Protein AF-A0A7V1E649-F1 (afdb_monomer)

Solvent-accessible surface area (backbone atoms only — not comparable to full-atom values): 3801 Å² total; per-residue (Å²): 132,86,82,80,75,88,83,86,86,86,84,88,67,82,94,58,49,66,63,50,51,72,59,77,38,26,91,79,33,65,71,58,44,50,50,50,75,76,54,85,80,77,93,78,89,76,62,89,78,81,71,135

Sequence (52 aa):
MAQMSKRVMVIGLDCAGPQLVFDQFRDQLPNISRVISSGTYGPLLSTDPPIT

Radius of gyration: 14.72 Å; Cα contacts (8 Å, |Δi|>4): 12; chains: 1; bounding box: 27×29×43 Å

Secondary structure (DSSP, 8-state):
---PPPP------TT--HHIIIIISGGG-HHHHHHHHHS--------SS---

Structure (mmCIF, N/CA/C/O backbone):
data_AF-A0A7V1E649-F1
#
_entry.id   AF-A0A7V1E649-F1
#
loop_
_atom_site.group_PDB
_atom_site.id
_atom_site.type_symbol
_atom_site.label_atom_id
_atom_site.label_alt_id
_atom_site.label_comp_id
_atom_site.label_asym_id
_atom_site.label_entity_id
_atom_site.label_seq_id
_atom_site.pdbx_PDB_ins_code
_atom_site.Cartn_x
_atom_site.Cartn_y
_atom_site.Cartn_z
_atom_site.occupancy
_atom_site.B_iso_or_equiv
_atom_site.auth_seq_id
_atom_site.auth_comp_id
_atom_site.auth_asym_id
_atom_site.auth_atom_id
_atom_site.pdbx_PDB_model_num
ATOM 1 N N . MET A 1 1 ? -18.693 20.650 28.878 1.00 59.50 1 MET A N 1
ATOM 2 C CA . MET A 1 1 ? -17.656 19.839 28.201 1.00 59.50 1 MET A CA 1
ATOM 3 C C . MET A 1 1 ? -17.575 20.314 26.760 1.00 59.50 1 MET A C 1
ATOM 5 O O . MET A 1 1 ? -18.624 20.435 26.144 1.00 59.50 1 MET A O 1
ATOM 9 N N . ALA A 1 2 ? -16.396 20.682 26.254 1.00 69.81 2 ALA A N 1
ATOM 10 C CA . ALA A 1 2 ? -16.265 21.158 24.876 1.00 69.81 2 ALA A CA 1
ATOM 11 C C . ALA A 1 2 ? -16.483 19.994 23.893 1.00 69.81 2 ALA A C 1
ATOM 13 O O . ALA A 1 2 ? -15.875 18.935 24.049 1.00 69.81 2 ALA A O 1
ATOM 14 N N . GLN A 1 3 ? -17.347 20.180 22.895 1.00 75.19 3 GLN A N 1
ATOM 15 C CA . GLN A 1 3 ? -17.549 19.209 21.822 1.00 75.19 3 GLN A CA 1
ATOM 16 C C . GLN A 1 3 ? -16.276 19.154 20.965 1.00 75.19 3 GLN A C 1
ATOM 18 O O . GLN A 1 3 ? -15.935 20.135 20.305 1.00 75.19 3 GLN A O 1
ATOM 23 N N . MET A 1 4 ? -15.561 18.027 20.962 1.00 79.06 4 MET A N 1
ATOM 24 C CA . MET A 1 4 ? -14.423 17.852 20.057 1.00 79.06 4 MET A CA 1
ATOM 25 C C . MET A 1 4 ? -14.929 17.591 18.638 1.00 79.06 4 MET A C 1
ATOM 27 O O . MET A 1 4 ? -15.602 16.591 18.381 1.00 79.06 4 MET A O 1
ATOM 31 N N . SER A 1 5 ? -14.604 18.492 17.710 1.00 87.06 5 SER A N 1
ATOM 32 C CA . SER A 1 5 ? -14.831 18.270 16.285 1.00 87.06 5 SER A CA 1
ATOM 33 C C . SER A 1 5 ? -13.954 17.120 15.783 1.00 87.06 5 SER A C 1
ATOM 35 O O . SER A 1 5 ? -12.820 16.927 16.234 1.00 87.06 5 SER A O 1
ATOM 37 N N . LYS A 1 6 ? -14.477 16.333 14.835 1.00 92.31 6 LYS A N 1
ATOM 38 C CA . LYS A 1 6 ? -13.675 15.319 14.144 1.00 92.31 6 LYS A CA 1
ATOM 39 C C . LYS A 1 6 ? -12.550 16.018 13.385 1.00 92.31 6 LYS A C 1
ATOM 41 O O . LYS A 1 6 ? -12.803 16.906 12.576 1.00 92.31 6 LYS A O 1
ATOM 46 N N . ARG A 1 7 ? -11.314 15.599 13.648 1.00 93.81 7 ARG A N 1
ATOM 47 C CA . ARG A 1 7 ? -10.126 16.043 12.916 1.00 93.81 7 ARG A CA 1
ATOM 48 C C . ARG A 1 7 ? -9.831 15.050 11.798 1.00 93.81 7 ARG A C 1
ATOM 50 O O . ARG A 1 7 ? -9.986 13.846 11.991 1.00 93.81 7 ARG A O 1
ATOM 57 N N . VAL A 1 8 ? -9.403 15.565 10.652 1.00 95.44 8 VAL A N 1
ATOM 58 C CA . VAL A 1 8 ? -8.974 14.777 9.492 1.00 95.44 8 VAL A CA 1
ATOM 59 C C . VAL A 1 8 ? -7.484 15.023 9.275 1.00 95.44 8 VAL A C 1
ATOM 61 O O . VAL A 1 8 ? -7.017 16.147 9.448 1.00 95.44 8 VAL A O 1
ATOM 64 N N . MET A 1 9 ? -6.749 13.971 8.917 1.00 95.12 9 MET A N 1
ATOM 65 C CA . MET A 1 9 ? -5.327 14.024 8.583 1.00 95.12 9 MET A CA 1
ATOM 66 C C . MET A 1 9 ? -5.118 13.427 7.194 1.00 95.12 9 MET A C 1
ATOM 68 O O . MET A 1 9 ? -5.678 12.375 6.890 1.00 95.12 9 MET A O 1
ATOM 72 N N . VAL A 1 10 ? -4.304 14.091 6.376 1.00 95.38 10 VAL A N 1
ATOM 73 C CA . VAL A 1 10 ? -3.877 13.618 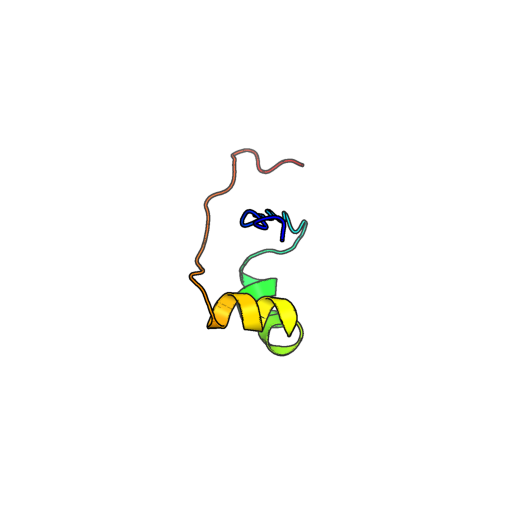5.054 1.00 95.38 10 VAL A CA 1
ATOM 74 C C . VAL A 1 10 ? -2.363 13.442 5.105 1.00 95.38 10 VAL A C 1
ATOM 76 O O . VAL A 1 10 ? -1.665 14.330 5.589 1.00 95.38 10 VAL A O 1
ATOM 79 N N . ILE A 1 11 ? -1.866 12.292 4.651 1.00 93.31 11 ILE A N 1
ATOM 80 C CA . ILE A 1 11 ? -0.439 11.949 4.667 1.00 93.31 11 ILE A CA 1
ATOM 81 C C . ILE A 1 11 ? -0.017 11.609 3.239 1.00 93.31 11 ILE A C 1
ATOM 83 O O . ILE A 1 11 ? -0.591 10.704 2.637 1.00 93.31 11 ILE A O 1
ATOM 87 N N . GLY A 1 12 ? 0.991 12.309 2.722 1.00 91.62 12 GLY A N 1
ATOM 88 C CA . GLY A 1 12 ? 1.745 11.880 1.546 1.00 91.62 12 GLY A CA 1
ATOM 89 C C . GLY A 1 12 ? 2.966 11.086 1.997 1.00 91.62 12 GLY A C 1
ATOM 90 O O . GLY A 1 12 ? 3.714 11.553 2.854 1.00 91.62 12 GLY A O 1
ATOM 91 N N . LEU A 1 13 ? 3.144 9.881 1.463 1.00 92.00 13 LEU A N 1
ATOM 92 C CA . LEU A 1 13 ? 4.329 9.064 1.704 1.00 92.00 13 LEU A CA 1
ATOM 93 C C . LEU A 1 13 ? 5.181 9.088 0.437 1.00 92.00 13 LEU A C 1
ATOM 95 O O . LEU A 1 13 ? 4.792 8.511 -0.577 1.00 92.00 13 LEU A O 1
ATOM 99 N N . ASP A 1 14 ? 6.318 9.775 0.490 1.00 92.50 14 ASP A N 1
ATOM 100 C CA . ASP A 1 14 ? 7.260 9.797 -0.627 1.00 92.50 14 ASP A CA 1
ATOM 101 C C . ASP A 1 14 ? 7.974 8.442 -0.760 1.00 92.50 14 ASP A C 1
ATOM 103 O O . ASP A 1 14 ? 8.154 7.721 0.228 1.00 92.50 14 ASP A O 1
ATOM 107 N N . CYS A 1 15 ? 8.339 8.070 -1.988 1.00 90.31 15 CYS A N 1
ATOM 108 C CA . CYS A 1 15 ? 8.954 6.783 -2.334 1.00 90.31 15 CYS A CA 1
ATOM 109 C C . CYS A 1 15 ? 8.151 5.534 -1.898 1.00 90.31 15 CYS A C 1
ATOM 111 O O . CYS A 1 15 ? 8.683 4.424 -1.881 1.00 90.31 15 CYS A O 1
ATOM 113 N N . ALA A 1 16 ? 6.863 5.679 -1.575 1.00 93.00 16 ALA A N 1
ATOM 114 C CA . ALA A 1 16 ? 6.001 4.604 -1.086 1.00 93.00 16 ALA A CA 1
ATOM 115 C C . ALA A 1 16 ? 5.094 4.055 -2.200 1.00 93.00 16 ALA A C 1
ATOM 117 O O . ALA A 1 16 ? 3.866 4.093 -2.110 1.00 93.00 16 ALA A O 1
ATOM 118 N N . GLY A 1 17 ? 5.710 3.566 -3.281 1.00 93.56 17 GLY A N 1
ATOM 119 C CA . GLY A 1 17 ? 4.986 3.027 -4.433 1.00 93.56 17 GLY A CA 1
ATOM 120 C C . GLY A 1 17 ? 4.026 1.879 -4.059 1.00 93.56 17 GLY A C 1
ATOM 121 O O . GLY A 1 17 ? 4.314 1.130 -3.119 1.00 93.56 17 GLY A O 1
ATOM 122 N N . PRO A 1 18 ? 2.912 1.683 -4.797 1.00 93.25 18 PRO A N 1
ATOM 123 C CA . PRO A 1 18 ? 1.892 0.688 -4.458 1.00 93.25 18 PRO A CA 1
ATOM 124 C C . PRO A 1 18 ? 2.433 -0.731 -4.245 1.00 93.25 18 PRO A C 1
ATOM 126 O O . PRO A 1 18 ? 2.061 -1.355 -3.257 1.00 93.25 18 PRO A O 1
ATOM 129 N N . GLN A 1 19 ? 3.349 -1.224 -5.093 1.00 94.62 19 GLN A N 1
ATOM 130 C CA . GLN A 1 19 ? 3.917 -2.573 -4.924 1.00 94.62 19 GLN A CA 1
ATOM 131 C C . GLN A 1 19 ? 4.732 -2.715 -3.630 1.00 94.62 19 GLN A C 1
ATOM 133 O O . GLN A 1 19 ? 4.726 -3.767 -2.993 1.00 94.62 19 GLN A O 1
ATOM 138 N N . LEU A 1 20 ? 5.428 -1.654 -3.209 1.00 95.38 20 LEU A N 1
ATOM 139 C CA . LEU A 1 20 ? 6.210 -1.679 -1.972 1.00 95.38 20 LEU A CA 1
ATOM 140 C C . LEU A 1 20 ? 5.280 -1.752 -0.758 1.00 95.38 20 LEU A C 1
ATOM 142 O O . LEU A 1 20 ? 5.494 -2.561 0.141 1.00 95.38 20 LEU A O 1
ATOM 146 N N . VAL A 1 21 ? 4.237 -0.920 -0.739 1.00 95.31 21 VAL A N 1
ATOM 147 C CA . VAL A 1 21 ? 3.358 -0.759 0.428 1.00 95.31 21 VAL A CA 1
ATOM 148 C C . VAL A 1 21 ? 2.315 -1.871 0.531 1.00 95.31 21 VAL A C 1
ATOM 150 O O . VAL A 1 21 ? 2.060 -2.370 1.628 1.00 95.31 21 VAL A O 1
ATOM 153 N N . PHE A 1 22 ? 1.686 -2.240 -0.584 1.00 93.06 22 PHE A N 1
ATOM 154 C CA . PHE A 1 22 ? 0.551 -3.164 -0.592 1.00 93.06 22 PHE A CA 1
ATOM 155 C C . PHE A 1 22 ? 0.958 -4.629 -0.731 1.00 93.06 22 PHE A C 1
ATOM 157 O O . PHE A 1 22 ? 0.189 -5.484 -0.289 1.00 93.06 22 PHE A O 1
ATOM 164 N N . ASP A 1 23 ? 2.156 -4.900 -1.258 1.00 93.56 23 ASP A N 1
ATOM 165 C CA . ASP A 1 23 ? 2.630 -6.264 -1.495 1.00 93.56 23 ASP A CA 1
ATOM 166 C C . ASP A 1 23 ? 3.882 -6.568 -0.658 1.00 93.56 23 ASP A C 1
ATOM 168 O O . ASP A 1 23 ? 3.806 -7.313 0.317 1.00 93.56 23 ASP A O 1
ATOM 172 N N . GLN A 1 24 ? 5.031 -5.963 -0.981 1.00 96.94 24 GLN A N 1
ATOM 173 C CA . GLN A 1 24 ? 6.331 -6.381 -0.434 1.00 96.94 24 GLN A CA 1
ATOM 174 C C . GLN A 1 24 ? 6.477 -6.157 1.079 1.00 96.94 24 GLN A C 1
ATOM 176 O O . GLN A 1 24 ? 6.984 -7.028 1.788 1.00 96.94 24 GLN A O 1
ATOM 181 N N . PHE A 1 25 ? 6.074 -4.986 1.577 1.00 96.69 25 PHE A N 1
ATOM 182 C CA . PHE A 1 25 ? 6.279 -4.593 2.975 1.00 96.69 25 PHE A CA 1
ATOM 183 C C . PHE A 1 25 ? 5.005 -4.613 3.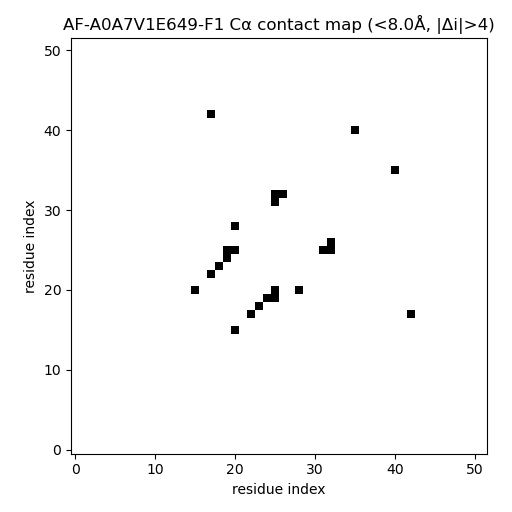815 1.00 96.69 25 PHE A C 1
ATOM 185 O O . PHE A 1 25 ? 5.054 -4.237 4.984 1.00 96.69 25 PHE A O 1
ATOM 192 N N . ARG A 1 26 ? 3.869 -5.066 3.273 1.00 94.31 26 ARG A N 1
ATOM 193 C CA . ARG A 1 26 ? 2.571 -5.021 3.963 1.00 94.31 26 ARG A CA 1
ATOM 194 C C . ARG A 1 26 ? 2.639 -5.586 5.385 1.00 94.31 26 ARG A C 1
ATOM 196 O O . ARG A 1 26 ? 2.277 -4.903 6.345 1.00 94.31 26 ARG A O 1
ATOM 203 N N . ASP A 1 27 ? 3.196 -6.782 5.537 1.00 96.25 27 ASP A N 1
ATOM 204 C CA . ASP A 1 27 ? 3.289 -7.464 6.835 1.00 96.25 27 ASP A CA 1
ATOM 205 C C . ASP A 1 27 ? 4.313 -6.826 7.793 1.00 96.25 27 ASP A C 1
ATOM 207 O O . ASP A 1 27 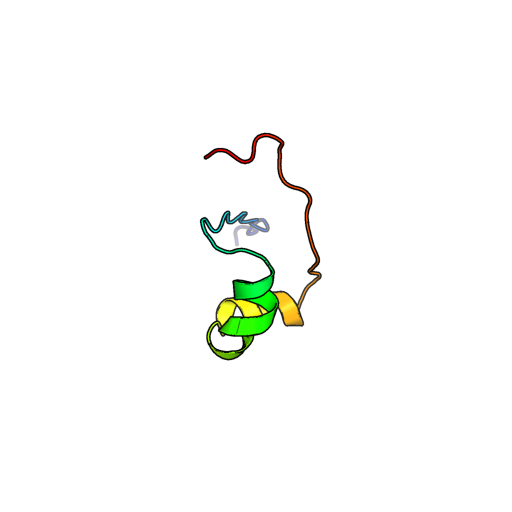? 4.267 -7.053 9.001 1.00 96.25 27 ASP A O 1
ATOM 211 N N . GLN A 1 28 ? 5.210 -5.981 7.277 1.00 98.00 28 GLN A N 1
ATOM 212 C CA . GLN A 1 28 ? 6.214 -5.242 8.053 1.00 98.00 28 GLN A CA 1
ATOM 213 C C . GLN A 1 28 ? 5.738 -3.833 8.449 1.00 98.00 28 GLN A C 1
ATOM 215 O O . GLN A 1 28 ? 6.380 -3.169 9.264 1.00 98.00 28 GLN A O 1
ATOM 220 N N . LEU A 1 29 ? 4.609 -3.368 7.902 1.00 96.94 29 LEU A N 1
ATOM 221 C CA . LEU A 1 29 ? 4.049 -2.032 8.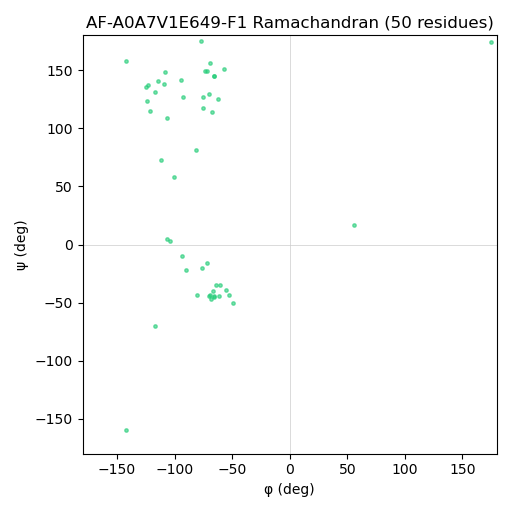120 1.00 96.94 29 LEU A CA 1
ATOM 222 C C . LEU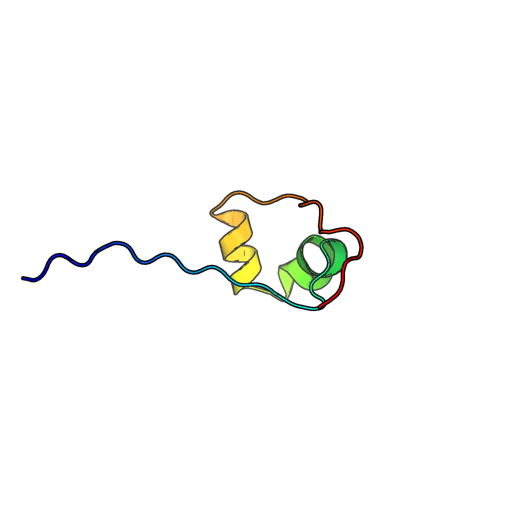 A 1 29 ? 2.739 -2.114 8.924 1.00 96.94 29 LEU A C 1
ATOM 224 O O . LEU A 1 29 ? 1.660 -1.867 8.377 1.00 96.94 29 LEU A O 1
ATOM 228 N N . PRO A 1 30 ? 2.782 -2.410 10.239 1.00 96.94 30 PRO A N 1
ATOM 229 C CA . PRO A 1 30 ? 1.586 -2.734 11.024 1.00 96.94 30 PRO A CA 1
ATOM 230 C C . PRO A 1 30 ? 0.554 -1.598 11.060 1.00 96.94 30 PRO A C 1
ATOM 232 O O . PRO A 1 3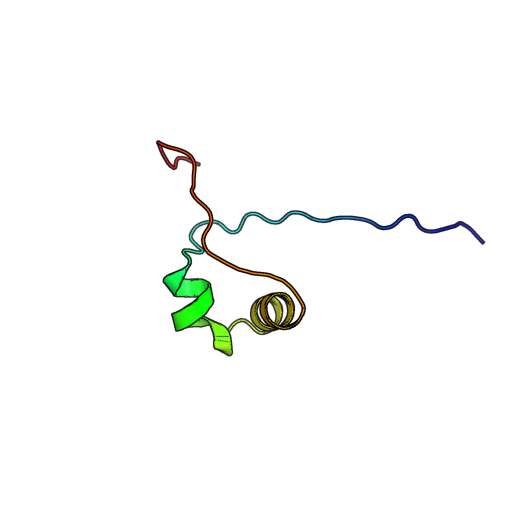0 ? -0.652 -1.845 11.027 1.00 96.94 30 PRO A O 1
ATOM 235 N N . ASN A 1 31 ? 1.006 -0.340 11.074 1.00 96.19 31 ASN A N 1
ATOM 236 C CA . ASN A 1 31 ? 0.112 0.818 11.056 1.00 96.19 31 ASN A CA 1
ATOM 237 C C . ASN A 1 31 ? -0.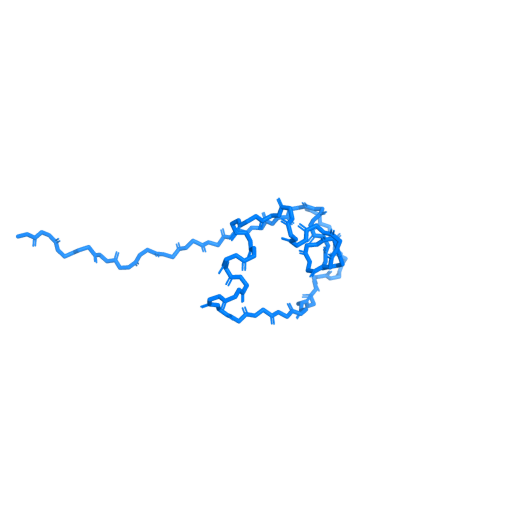603 0.975 9.711 1.00 96.19 31 ASN A C 1
ATOM 239 O O . ASN A 1 31 ? -1.809 1.216 9.696 1.00 96.19 31 ASN A O 1
ATOM 243 N N . ILE A 1 32 ? 0.112 0.805 8.595 1.00 95.75 32 ILE A N 1
ATOM 244 C CA . ILE A 1 32 ? -0.492 0.898 7.260 1.00 95.75 32 ILE A CA 1
ATOM 245 C C . ILE A 1 32 ? -1.413 -0.295 7.014 1.00 95.75 32 ILE A C 1
ATOM 247 O O . ILE A 1 32 ? -2.553 -0.101 6.598 1.00 95.75 32 ILE A O 1
ATOM 251 N N . SER A 1 33 ? -0.983 -1.505 7.369 1.00 96.56 33 SER A N 1
ATOM 252 C CA . SER A 1 33 ? -1.810 -2.710 7.285 1.00 96.56 33 SER A CA 1
ATOM 253 C C . SER A 1 33 ? -3.125 -2.574 8.044 1.00 96.56 33 SER A C 1
ATOM 255 O O . SER A 1 33 ? -4.171 -2.972 7.530 1.00 96.56 33 SER A O 1
ATOM 257 N N . ARG A 1 34 ? -3.110 -1.937 9.221 1.00 97.00 34 ARG A N 1
ATOM 258 C CA . ARG A 1 34 ? -4.333 -1.640 9.978 1.00 97.00 34 ARG A CA 1
ATOM 259 C C . ARG A 1 34 ? -5.238 -0.629 9.271 1.00 97.00 34 ARG A C 1
ATOM 261 O O . ARG A 1 34 ? -6.455 -0.782 9.306 1.00 97.00 34 ARG A O 1
ATOM 268 N N . VAL A 1 35 ? -4.676 0.409 8.650 1.00 95.25 35 VAL A N 1
ATOM 269 C CA . VAL A 1 35 ? -5.464 1.400 7.891 1.00 95.25 35 VAL A CA 1
ATOM 270 C C . VAL A 1 35 ? -6.111 0.745 6.670 1.00 95.25 35 VAL A C 1
ATOM 272 O O . VAL A 1 35 ? -7.302 0.929 6.441 1.00 95.25 35 VAL A O 1
ATOM 275 N N . ILE A 1 36 ? -5.355 -0.075 5.941 1.00 94.38 36 ILE A N 1
ATOM 276 C CA . ILE A 1 36 ? -5.825 -0.816 4.766 1.00 94.38 36 ILE A CA 1
ATOM 277 C C . ILE A 1 36 ? -6.953 -1.786 5.136 1.00 94.38 36 ILE A C 1
ATOM 279 O O . ILE A 1 36 ? -7.953 -1.851 4.429 1.00 94.38 36 ILE A O 1
ATOM 283 N N . SER A 1 37 ? -6.819 -2.535 6.237 1.00 95.88 37 SER A N 1
ATOM 284 C CA . SER A 1 37 ? -7.817 -3.538 6.638 1.00 95.88 37 SER A CA 1
ATOM 285 C C . SER A 1 37 ? -9.090 -2.953 7.256 1.00 95.88 37 SER A C 1
ATOM 287 O O . SER A 1 37 ? -10.114 -3.631 7.281 1.00 95.88 37 SER A O 1
ATOM 289 N N . SER A 1 38 ? -9.042 -1.713 7.753 1.00 97.25 38 SER A N 1
ATOM 290 C CA . SER A 1 38 ? -10.186 -1.022 8.371 1.00 97.25 38 SER A CA 1
ATOM 291 C C . SER A 1 38 ? -10.825 0.049 7.482 1.00 97.25 38 SER A C 1
ATOM 293 O O . SER A 1 38 ? -11.765 0.719 7.914 1.00 97.25 38 SER A O 1
ATOM 295 N N . GLY A 1 39 ? -10.339 0.215 6.250 1.00 94.88 39 GLY A N 1
ATOM 296 C CA . GLY A 1 39 ? -10.792 1.242 5.316 1.00 94.88 39 GLY A CA 1
ATOM 297 C C . GLY A 1 39 ? -10.850 0.761 3.867 1.00 94.88 39 GLY A C 1
ATOM 298 O O . GLY A 1 39 ? -10.897 -0.434 3.587 1.00 94.88 39 GLY A O 1
ATOM 299 N N . THR A 1 40 ? -10.843 1.718 2.940 1.00 95.75 40 THR A N 1
ATOM 300 C CA . THR A 1 4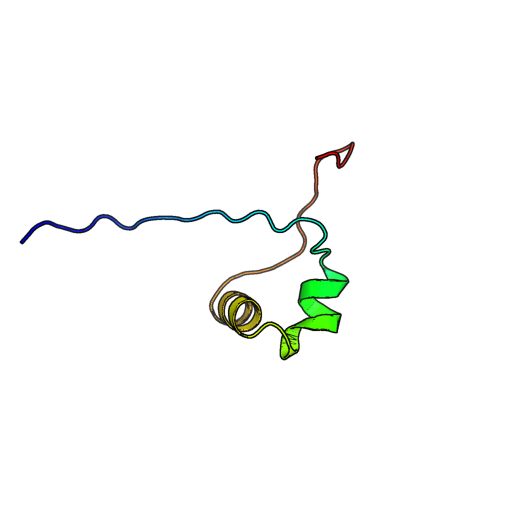0 ? -10.801 1.467 1.493 1.00 95.75 40 THR A CA 1
ATOM 301 C C . THR A 1 40 ? -9.434 1.863 0.954 1.00 95.75 40 THR A C 1
ATOM 303 O O . THR A 1 40 ? -8.905 2.914 1.315 1.00 95.75 40 THR A O 1
ATOM 306 N N . TYR A 1 41 ? -8.876 1.041 0.069 1.00 94.75 41 TYR A N 1
ATOM 307 C CA . TYR A 1 41 ? -7.591 1.285 -0.579 1.00 94.75 41 TYR A CA 1
ATOM 308 C C . TYR A 1 41 ? -7.627 0.821 -2.036 1.00 94.75 41 TYR A C 1
ATOM 310 O O . TYR A 1 41 ? -8.447 -0.015 -2.416 1.00 94.75 41 TYR A O 1
ATOM 318 N N . GLY A 1 42 ? -6.733 1.376 -2.847 1.00 91.81 42 GLY A N 1
ATOM 319 C CA . GLY A 1 42 ? -6.604 1.057 -4.261 1.00 91.81 42 GLY A CA 1
ATOM 320 C C . GLY A 1 42 ? -5.563 1.951 -4.935 1.00 91.81 42 GLY A C 1
ATOM 321 O O . GLY A 1 42 ? -5.024 2.857 -4.292 1.00 91.81 42 GLY A O 1
ATOM 322 N N . PRO A 1 43 ? -5.256 1.697 -6.214 1.00 90.94 43 PRO A N 1
ATOM 323 C CA . PRO A 1 43 ? -4.354 2.543 -6.980 1.00 90.94 43 PRO A CA 1
ATOM 324 C C . PRO A 1 43 ? -4.956 3.939 -7.196 1.00 90.94 43 PRO A C 1
ATOM 326 O O . PRO A 1 43 ? -6.161 4.084 -7.408 1.00 90.94 43 PRO A O 1
ATOM 329 N N . LEU A 1 44 ? -4.096 4.957 -7.188 1.00 91.12 44 LEU A N 1
ATOM 330 C CA . LEU A 1 44 ? -4.432 6.339 -7.524 1.00 91.12 44 LEU A CA 1
ATOM 331 C C . LEU A 1 44 ? -3.520 6.801 -8.664 1.00 91.12 44 LEU A C 1
ATOM 333 O O . LEU A 1 44 ? -2.321 6.524 -8.646 1.00 91.12 44 LEU A O 1
ATOM 337 N N . LEU A 1 45 ? -4.084 7.500 -9.649 1.00 92.38 45 LEU A N 1
ATOM 338 C CA . LEU A 1 45 ? -3.301 8.120 -10.713 1.00 92.38 45 LEU A CA 1
ATOM 339 C C . LEU A 1 45 ? -2.603 9.375 -10.170 1.00 92.38 45 LEU A C 1
ATOM 341 O O . LEU A 1 45 ? -3.257 10.239 -9.588 1.00 92.38 45 LEU A O 1
ATOM 345 N N . SER A 1 46 ? -1.286 9.455 -10.360 1.00 90.88 46 SER A N 1
ATOM 346 C CA . SER A 1 46 ? -0.498 10.641 -10.009 1.00 90.88 46 SER A CA 1
ATOM 347 C C . SER A 1 46 ? -0.670 11.762 -11.042 1.00 90.88 46 SER A C 1
ATOM 349 O O . SER A 1 46 ? -1.299 11.581 -12.086 1.00 90.88 46 SER A O 1
ATOM 351 N N . THR A 1 47 ? -0.081 12.921 -10.765 1.00 93.50 47 THR A N 1
ATOM 352 C CA . THR A 1 47 ? 0.120 13.972 -11.765 1.00 93.50 47 THR A CA 1
ATOM 353 C C . THR A 1 47 ? 1.167 13.555 -12.800 1.00 93.50 47 THR A C 1
ATOM 355 O O . THR A 1 47 ? 2.033 12.724 -12.522 1.00 93.50 47 THR A O 1
ATOM 358 N N . ASP A 1 48 ? 1.101 14.163 -13.984 1.00 93.75 48 ASP A N 1
ATOM 359 C CA . ASP A 1 48 ? 2.095 14.016 -15.049 1.00 93.75 48 ASP A CA 1
ATOM 360 C C . ASP A 1 48 ? 2.670 15.407 -15.401 1.00 93.75 48 ASP A C 1
ATOM 362 O O . ASP A 1 48 ? 1.905 16.274 -15.838 1.00 93.75 48 ASP A O 1
ATOM 366 N N . PRO A 1 49 ? 3.970 15.672 -15.168 1.00 91.81 49 PRO A N 1
ATOM 367 C CA . PRO A 1 49 ? 4.960 14.743 -14.626 1.00 91.81 49 PRO A CA 1
ATOM 368 C C . PRO A 1 49 ? 4.771 14.477 -13.117 1.00 91.81 49 PRO A C 1
ATOM 370 O O . PRO A 1 49 ? 4.326 15.361 -12.377 1.00 91.81 49 PRO A O 1
ATOM 373 N N . PRO A 1 50 ? 5.135 13.278 -12.626 1.00 87.75 50 PRO A N 1
ATOM 374 C CA . PRO A 1 50 ? 5.159 12.984 -11.199 1.00 87.75 50 PRO A CA 1
ATOM 375 C C . PRO A 1 50 ? 6.461 13.529 -10.594 1.00 87.75 50 PRO A C 1
ATOM 377 O O . PRO A 1 50 ? 7.444 12.807 -10.442 1.00 87.75 50 PRO A O 1
ATOM 380 N N . ILE A 1 51 ? 6.475 14.827 -10.304 1.00 87.44 51 ILE A N 1
ATOM 381 C CA . ILE A 1 51 ? 7.580 15.537 -9.645 1.00 87.44 51 ILE A CA 1
ATOM 382 C C . ILE A 1 51 ? 7.190 15.915 -8.216 1.00 87.44 51 ILE A C 1
ATOM 384 O O . ILE A 1 51 ? 6.016 16.161 -7.939 1.00 87.44 51 ILE A O 1
ATOM 388 N N . THR A 1 52 ? 8.186 15.940 -7.330 1.00 76.25 52 THR A N 1
ATOM 389 C CA . THR A 1 52 ? 8.067 16.491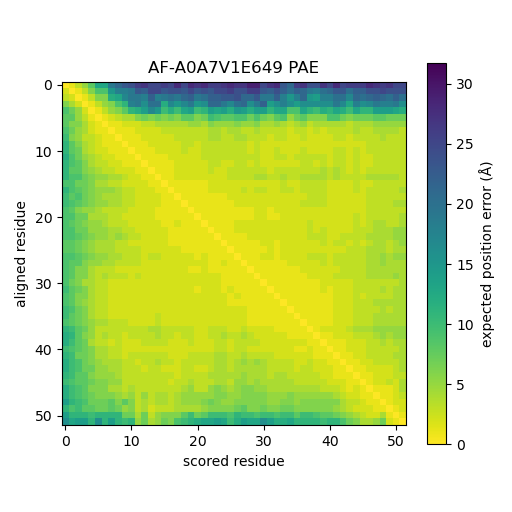 -5.973 1.00 76.25 52 THR A CA 1
ATOM 390 C C . THR A 1 52 ? 7.868 18.001 -6.006 1.00 76.25 52 THR A C 1
ATOM 392 O O . THR A 1 52 ? 8.527 18.664 -6.841 1.00 76.25 52 THR A O 1
#

Foldseek 3Di:
DDDDDDDDDDDDDPPCDCCVCVPVCVVVCVPSVVDVVVDPDDDDDADVVNDD

pLDDT: mean 91.76, std 7.23, range [59.5, 98.0]

Mean predicted aligned error: 4.7 Å